Protein AF-N4WAB7-F1 (afdb_monomer_lite)

InterPro domains:
  IPR020258 Uncharacterised protein family YbeF [PF10852] (40-110)

Organism: NCBI:txid1308866

Secondary structure (DSSP, 8-state):
--HHHHHHHHHHHHHHHHHHHHHHHHHHHHHTT--HHHIIIIIHHHHHHHHHHHHHHHH--TTHHHHHHHHHHHHHHHHHS-GGGHHHHHHHHHHHHHHHHHHHHHHHHHHH--

pLDDT: mean 90.43, s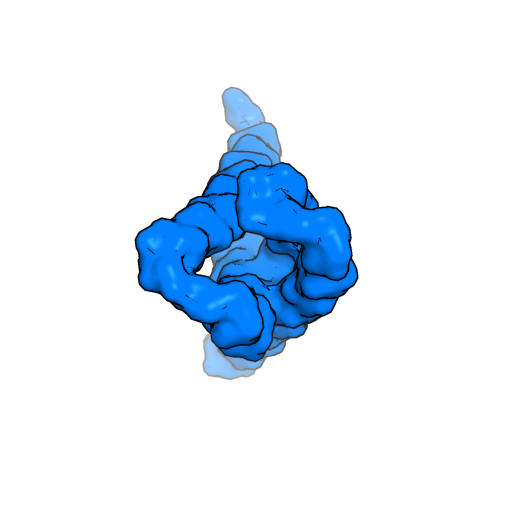td 5.8, range [63.75, 98.31]

Structure (mmCIF, N/CA/C/O backbone):
data_AF-N4WAB7-F1
#
_entry.id   AF-N4WAB7-F1
#
loop_
_atom_site.group_PDB
_atom_site.id
_atom_site.type_symbol
_atom_site.label_atom_id
_atom_site.label_alt_id
_atom_site.label_comp_id
_atom_site.label_asym_id
_atom_site.label_entity_id
_atom_site.label_seq_id
_atom_site.pdbx_PDB_ins_code
_atom_site.Cartn_x
_atom_site.Cartn_y
_atom_site.Cartn_z
_atom_site.occupancy
_atom_site.B_iso_or_equiv
_atom_site.auth_seq_id
_atom_site.auth_comp_id
_atom_site.auth_asym_id
_atom_site.auth_atom_id
_atom_site.pdbx_PDB_model_num
ATOM 1 N N . MET A 1 1 ? -0.066 20.372 22.761 1.00 63.75 1 MET A N 1
ATOM 2 C CA . MET A 1 1 ? -0.607 19.951 21.448 1.00 63.75 1 MET A CA 1
ATOM 3 C C . MET A 1 1 ? -1.919 19.231 21.715 1.00 63.75 1 MET A C 1
ATOM 5 O O . MET A 1 1 ? -1.924 18.377 22.592 1.00 63.75 1 MET A O 1
ATOM 9 N N . SER A 1 2 ? -3.038 19.617 21.093 1.00 84.38 2 SER A N 1
ATOM 10 C CA . SER A 1 2 ? -4.322 18.948 21.358 1.00 84.38 2 SER A CA 1
ATOM 11 C C . SER A 1 2 ? -4.303 17.513 20.820 1.00 84.38 2 SER A C 1
ATOM 13 O O . SER A 1 2 ? -3.652 17.233 19.810 1.00 84.38 2 SER A O 1
ATOM 15 N N . LEU A 1 3 ? -5.048 16.613 21.471 1.00 81.31 3 LEU A N 1
ATOM 16 C CA . LEU A 1 3 ? -5.162 15.194 21.097 1.00 81.31 3 LEU A CA 1
ATOM 17 C C . LEU A 1 3 ? -5.538 15.006 19.608 1.00 81.31 3 LEU A C 1
ATOM 19 O O . LEU A 1 3 ? -5.105 14.058 18.957 1.00 81.31 3 LEU A O 1
ATOM 23 N N . SER A 1 4 ? -6.304 15.948 19.046 1.00 84.94 4 SER A N 1
ATOM 24 C CA . SER A 1 4 ? -6.684 15.982 17.630 1.00 84.94 4 SER A CA 1
ATOM 25 C C . SER A 1 4 ? -5.501 16.191 16.681 1.00 84.94 4 SER A C 1
ATOM 27 O O . SER A 1 4 ? -5.408 15.501 15.667 1.00 84.94 4 SER A O 1
ATOM 29 N N . ILE A 1 5 ? -4.577 17.098 17.010 1.00 89.06 5 ILE A N 1
ATOM 30 C CA . ILE A 1 5 ? -3.424 17.403 16.153 1.00 89.06 5 ILE A CA 1
ATOM 31 C C . ILE A 1 5 ? -2.442 16.228 16.179 1.00 89.06 5 ILE A C 1
ATOM 33 O O . ILE A 1 5 ? -1.918 15.844 15.138 1.00 89.06 5 ILE A O 1
ATOM 37 N N . GLN A 1 6 ? -2.242 15.597 17.338 1.00 90.06 6 GLN A N 1
ATOM 38 C CA . GLN A 1 6 ? -1.355 14.437 17.453 1.00 90.06 6 GLN A CA 1
ATOM 39 C C . GLN A 1 6 ? -1.851 13.241 16.620 1.00 90.06 6 GLN A C 1
ATOM 41 O O . GLN A 1 6 ? -1.066 12.609 15.916 1.00 90.06 6 GLN A O 1
ATOM 46 N N . ASN A 1 7 ? -3.160 12.971 16.624 1.00 86.12 7 ASN A N 1
ATOM 47 C CA . ASN A 1 7 ? -3.746 11.909 15.801 1.00 86.12 7 ASN A CA 1
ATOM 48 C C . ASN A 1 7 ? -3.593 12.176 14.298 1.00 86.12 7 ASN A C 1
ATOM 50 O O . ASN A 1 7 ? -3.290 11.254 13.540 1.00 86.12 7 ASN A O 1
ATOM 54 N N . TRP A 1 8 ? -3.772 13.428 13.871 1.00 86.56 8 TRP A N 1
ATOM 55 C CA . TRP A 1 8 ? -3.582 13.818 12.475 1.00 86.56 8 TRP A CA 1
ATOM 56 C C . TRP A 1 8 ? -2.121 13.661 12.033 1.00 86.56 8 TRP A C 1
ATOM 58 O O . TRP A 1 8 ? -1.851 13.074 10.985 1.00 86.56 8 TRP A O 1
ATOM 68 N N . VAL A 1 9 ? -1.171 14.088 12.873 1.00 89.75 9 VAL A N 1
ATOM 69 C CA . VAL A 1 9 ? 0.267 13.904 12.623 1.00 89.75 9 VAL A CA 1
ATOM 70 C C . VAL A 1 9 ? 0.618 12.422 12.488 1.00 89.75 9 VAL A C 1
ATOM 72 O O . VAL A 1 9 ? 1.298 12.044 11.538 1.00 89.75 9 VAL A O 1
ATOM 75 N N . ASN A 1 10 ? 0.099 11.558 13.364 1.00 88.12 10 ASN A N 1
ATOM 76 C CA . ASN A 1 10 ? 0.358 10.116 13.293 1.00 88.12 10 ASN A CA 1
ATOM 77 C C . ASN A 1 10 ? -0.170 9.484 11.995 1.00 88.12 10 ASN A C 1
ATOM 79 O O . ASN A 1 10 ? 0.494 8.626 11.407 1.00 88.12 10 ASN A O 1
ATOM 83 N N . GLN A 1 11 ? -1.346 9.908 11.525 1.00 84.69 11 GLN A N 1
ATOM 84 C CA . GLN A 1 11 ? -1.897 9.446 10.248 1.00 84.69 11 GLN A CA 1
ATOM 85 C C . GLN A 1 11 ? -1.036 9.893 9.066 1.00 84.69 11 GLN A C 1
ATOM 87 O O . GLN A 1 11 ? -0.794 9.097 8.159 1.00 84.69 11 GLN A O 1
ATOM 92 N N . LEU A 1 12 ? -0.549 11.133 9.094 1.00 89.25 12 LEU A N 1
ATOM 93 C CA . LEU A 1 12 ? 0.294 11.683 8.038 1.00 89.25 12 LEU A CA 1
ATOM 94 C C . LEU A 1 12 ? 1.665 10.998 7.997 1.00 89.25 12 LEU A C 1
ATOM 96 O O . LEU A 1 12 ? 2.109 10.603 6.923 1.00 89.25 12 LEU A O 1
ATOM 100 N N . ILE A 1 13 ? 2.291 10.765 9.155 1.00 90.50 13 ILE A N 1
ATOM 101 C CA . ILE A 1 13 ? 3.538 9.989 9.262 1.00 90.50 13 ILE A CA 1
ATOM 102 C C . ILE A 1 13 ? 3.339 8.584 8.697 1.00 90.50 13 ILE A C 1
ATOM 104 O O . ILE A 1 13 ? 4.149 8.124 7.895 1.00 90.50 13 ILE A O 1
ATOM 108 N N . SER A 1 14 ? 2.245 7.919 9.076 1.00 87.38 14 SER A N 1
ATOM 109 C CA . SER A 1 14 ? 1.949 6.571 8.585 1.00 87.38 14 SER A CA 1
ATOM 110 C C . SER A 1 14 ? 1.769 6.574 7.062 1.00 87.38 14 SER A C 1
ATOM 112 O O . SER A 1 14 ? 2.337 5.733 6.372 1.00 87.38 14 SER A O 1
ATOM 114 N N . PHE A 1 15 ? 1.062 7.568 6.516 1.00 90.00 15 PHE A N 1
ATOM 115 C CA . PHE A 1 15 ? 0.857 7.717 5.076 1.00 90.00 15 PHE A CA 1
ATOM 116 C C . PHE A 1 15 ? 2.162 7.955 4.306 1.00 90.00 15 PHE A C 1
ATOM 118 O O . PHE A 1 15 ? 2.421 7.277 3.312 1.00 90.00 15 PHE A O 1
ATOM 125 N N . VAL A 1 16 ? 3.009 8.871 4.780 1.00 93.25 16 VAL A N 1
ATOM 126 C CA . VAL A 1 16 ? 4.323 9.136 4.172 1.00 93.25 16 VAL A CA 1
ATOM 127 C C . VAL A 1 16 ? 5.213 7.895 4.251 1.00 93.25 16 VAL A C 1
ATOM 129 O O . VAL A 1 16 ? 5.841 7.526 3.259 1.00 93.25 16 VAL A O 1
ATOM 132 N N . GLY A 1 17 ? 5.207 7.197 5.390 1.00 91.44 17 GLY A N 1
ATOM 133 C CA . GLY A 1 17 ? 5.912 5.927 5.557 1.00 91.44 17 GLY A CA 1
ATOM 134 C C . GLY A 1 17 ? 5.499 4.886 4.515 1.00 91.44 17 GLY A C 1
ATOM 135 O O . GLY A 1 17 ? 6.357 4.203 3.963 1.00 91.44 17 GLY A O 1
ATOM 136 N N . MET A 1 18 ? 4.215 4.817 4.159 1.00 89.38 18 MET A N 1
ATOM 137 C CA . MET A 1 18 ? 3.736 3.895 3.124 1.00 89.38 18 MET A CA 1
ATOM 138 C C . MET A 1 18 ? 4.218 4.240 1.726 1.00 89.38 18 MET A C 1
ATOM 140 O O . MET A 1 18 ? 4.549 3.335 0.961 1.00 89.38 18 MET A O 1
ATOM 144 N N . ILE A 1 19 ? 4.275 5.526 1.385 1.00 93.56 19 ILE A N 1
ATOM 145 C CA . ILE A 1 19 ? 4.836 5.961 0.104 1.00 93.56 19 ILE A CA 1
ATOM 146 C C . ILE A 1 19 ? 6.301 5.512 0.024 1.00 93.56 19 ILE A C 1
ATOM 148 O O . ILE A 1 19 ? 6.700 4.899 -0.964 1.00 93.56 19 ILE A O 1
ATOM 152 N N . ILE A 1 20 ? 7.070 5.718 1.098 1.00 94.31 20 ILE A N 1
ATOM 153 C CA . ILE A 1 20 ? 8.473 5.289 1.180 1.00 94.31 20 ILE A CA 1
ATOM 154 C C . ILE A 1 20 ? 8.597 3.766 1.056 1.00 94.31 20 ILE A C 1
ATOM 156 O O . ILE A 1 20 ? 9.422 3.294 0.281 1.00 94.31 20 ILE A O 1
ATOM 160 N N . ILE A 1 21 ? 7.767 2.990 1.762 1.00 92.44 21 ILE A N 1
ATOM 161 C CA . ILE A 1 21 ? 7.764 1.520 1.672 1.00 92.44 21 ILE A CA 1
ATOM 162 C C . ILE A 1 21 ? 7.455 1.064 0.244 1.00 92.44 21 ILE A C 1
ATOM 164 O O . ILE A 1 21 ? 8.132 0.185 -0.281 1.00 92.44 21 ILE A O 1
ATOM 168 N N . THR A 1 22 ? 6.469 1.682 -0.403 1.00 91.75 22 THR A N 1
ATOM 169 C CA . THR A 1 22 ? 6.067 1.364 -1.781 1.00 91.75 22 THR A CA 1
ATOM 170 C C . THR A 1 22 ? 7.224 1.586 -2.756 1.00 91.75 22 THR A C 1
ATOM 172 O O . THR A 1 22 ? 7.527 0.713 -3.572 1.00 91.75 22 THR A O 1
ATOM 175 N N . ILE A 1 23 ? 7.913 2.722 -2.626 1.00 93.06 23 ILE A N 1
ATOM 176 C CA . ILE A 1 23 ? 9.099 3.056 -3.423 1.00 93.06 23 ILE A CA 1
ATOM 177 C C . ILE A 1 23 ? 10.259 2.103 -3.103 1.00 93.06 23 ILE A C 1
ATOM 179 O O . ILE A 1 23 ? 10.947 1.639 -4.011 1.00 93.06 23 ILE A O 1
ATOM 183 N N . GLY A 1 24 ? 10.453 1.773 -1.826 1.00 92.88 24 GLY A N 1
ATOM 184 C CA . GLY A 1 24 ? 11.490 0.860 -1.354 1.00 92.88 24 GLY A CA 1
ATOM 185 C C . GLY A 1 24 ? 11.317 -0.562 -1.883 1.00 92.88 24 GLY A C 1
ATOM 186 O O . GLY A 1 24 ? 12.299 -1.159 -2.312 1.00 92.88 24 GLY A O 1
ATOM 187 N N . ILE A 1 25 ? 10.085 -1.079 -1.930 1.00 90.69 25 ILE A N 1
ATOM 188 C CA . ILE A 1 25 ? 9.777 -2.384 -2.534 1.00 90.69 25 ILE A CA 1
ATOM 189 C C . ILE A 1 25 ? 10.167 -2.385 -4.010 1.00 90.69 25 ILE A C 1
ATOM 191 O O . ILE A 1 25 ? 10.848 -3.307 -4.449 1.00 90.69 25 ILE A O 1
ATOM 195 N N . TYR A 1 26 ? 9.811 -1.335 -4.756 1.00 87.88 26 TYR A N 1
ATOM 196 C CA . TYR A 1 26 ? 10.234 -1.198 -6.151 1.00 87.88 26 TYR A CA 1
ATOM 197 C C . TYR A 1 26 ? 11.756 -1.187 -6.299 1.00 87.88 26 TYR A C 1
ATOM 199 O O . TYR A 1 26 ? 12.298 -1.949 -7.094 1.00 87.88 26 TYR A O 1
ATOM 207 N N . SER A 1 27 ? 12.447 -0.364 -5.510 1.00 90.31 27 SER A N 1
ATOM 208 C CA . SER A 1 27 ? 13.910 -0.268 -5.533 1.00 90.31 27 SER A CA 1
ATOM 209 C C . SER A 1 27 ? 14.573 -1.620 -5.239 1.00 90.31 27 SER A C 1
ATOM 211 O O . SER A 1 27 ? 15.462 -2.069 -5.962 1.00 90.31 27 SER A O 1
ATOM 213 N N . LEU A 1 28 ? 14.077 -2.320 -4.219 1.00 90.31 28 LEU A N 1
ATOM 214 C CA . LEU A 1 28 ? 14.562 -3.632 -3.815 1.00 90.31 28 LEU A CA 1
ATOM 215 C C . LEU A 1 28 ? 14.326 -4.679 -4.911 1.00 90.31 28 LEU A C 1
ATOM 217 O O . LEU A 1 28 ? 15.243 -5.430 -5.234 1.00 90.31 28 LEU A O 1
ATOM 221 N N . MET A 1 29 ? 13.157 -4.684 -5.552 1.00 86.25 29 MET A N 1
ATOM 222 C CA . MET A 1 29 ? 12.871 -5.582 -6.676 1.00 86.25 29 MET A CA 1
ATOM 223 C C . MET A 1 29 ? 13.821 -5.352 -7.856 1.00 86.25 29 MET A C 1
ATOM 225 O O . MET A 1 29 ? 14.325 -6.320 -8.424 1.00 86.25 29 MET A O 1
ATOM 229 N N . MET A 1 30 ? 14.122 -4.091 -8.177 1.00 83.69 30 MET A N 1
ATOM 230 C CA . MET A 1 30 ? 15.099 -3.758 -9.220 1.00 83.69 30 MET A CA 1
ATOM 231 C C . MET A 1 30 ? 16.520 -4.188 -8.834 1.00 83.69 30 MET A C 1
ATOM 233 O O . MET A 1 30 ? 17.261 -4.674 -9.686 1.00 83.69 30 MET A O 1
ATOM 237 N N . SER A 1 31 ? 16.894 -4.086 -7.552 1.00 88.81 31 SER A N 1
ATOM 238 C CA . SER A 1 31 ? 18.222 -4.510 -7.079 1.00 88.81 31 SER A CA 1
ATOM 239 C C . SER A 1 31 ? 18.462 -6.020 -7.173 1.00 88.81 31 SER A C 1
ATOM 241 O O . SER A 1 31 ? 19.600 -6.445 -7.360 1.00 88.81 31 SER A O 1
ATOM 243 N N . PHE A 1 32 ? 17.406 -6.836 -7.093 1.00 86.25 32 PHE A N 1
ATOM 244 C CA . PHE A 1 32 ? 17.512 -8.294 -7.200 1.00 86.25 32 PHE A CA 1
ATOM 245 C C . PHE A 1 32 ? 17.618 -8.800 -8.646 1.00 86.25 32 PHE A C 1
ATOM 247 O O . PHE A 1 32 ? 17.735 -10.008 -8.856 1.00 86.25 32 PHE A O 1
ATOM 254 N N . GLY A 1 33 ? 17.587 -7.906 -9.644 1.00 79.69 33 GLY A N 1
ATOM 255 C CA . GLY A 1 33 ? 17.720 -8.270 -11.058 1.00 79.69 33 GLY A CA 1
ATOM 256 C C . GLY A 1 33 ? 16.594 -9.178 -11.556 1.00 79.69 33 GLY A C 1
ATOM 257 O O . GLY A 1 33 ? 16.787 -9.961 -12.483 1.00 79.69 33 GLY A O 1
ATOM 258 N N . TRP A 1 34 ? 15.428 -9.126 -10.909 1.00 78.88 34 TRP A N 1
ATOM 259 C CA . TRP A 1 34 ? 14.275 -9.916 -11.315 1.00 78.88 34 TRP A CA 1
ATOM 260 C C . TRP A 1 34 ? 13.748 -9.433 -12.659 1.00 78.88 34 TRP A C 1
ATOM 262 O O . TRP A 1 34 ? 13.689 -8.231 -12.916 1.00 78.88 34 TRP A O 1
ATOM 272 N N . ASN A 1 35 ? 13.318 -10.375 -13.500 1.00 81.56 35 ASN A N 1
ATOM 273 C CA . ASN A 1 35 ? 12.711 -10.037 -14.780 1.00 81.56 35 ASN A CA 1
ATOM 274 C C . ASN A 1 35 ? 11.520 -9.100 -14.549 1.00 81.56 35 ASN A C 1
ATOM 276 O O . ASN A 1 35 ? 10.619 -9.424 -13.768 1.00 81.56 35 ASN A O 1
ATOM 280 N N . GLU A 1 36 ? 11.492 -7.972 -15.263 1.00 76.00 36 GLU A N 1
ATOM 281 C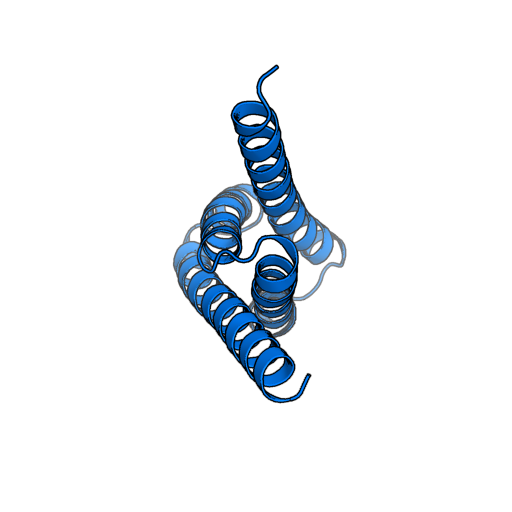 CA . GLU A 1 36 ? 10.456 -6.935 -15.139 1.00 76.00 36 GLU A CA 1
ATOM 282 C C . GLU A 1 36 ? 9.046 -7.538 -15.178 1.00 76.00 36 GLU A C 1
ATOM 284 O O . GLU A 1 36 ? 8.185 -7.215 -14.363 1.00 76.00 36 GLU A O 1
ATOM 289 N N . PHE A 1 37 ? 8.841 -8.511 -16.064 1.00 81.81 37 PHE A N 1
ATOM 290 C CA . PHE A 1 37 ? 7.573 -9.211 -16.227 1.00 81.81 37 PHE A CA 1
ATOM 291 C C . PHE A 1 37 ? 7.131 -9.993 -14.976 1.00 81.81 37 PHE A C 1
ATOM 293 O O . PHE A 1 37 ? 5.971 -9.915 -14.575 1.00 81.81 37 PHE A O 1
ATOM 300 N N . GLN A 1 38 ? 8.044 -10.723 -14.324 1.00 82.88 38 GLN A N 1
ATOM 301 C CA . GLN A 1 38 ? 7.736 -11.486 -13.104 1.00 82.88 38 GLN A CA 1
ATOM 302 C C . GLN A 1 38 ? 7.423 -10.547 -11.938 1.00 82.88 38 GLN A C 1
ATOM 304 O O . GLN A 1 38 ? 6.462 -10.757 -11.191 1.00 82.88 38 GLN A O 1
ATOM 309 N N . SER A 1 39 ? 8.214 -9.483 -11.826 1.00 83.31 39 SER A N 1
ATOM 310 C CA . SER A 1 39 ? 8.037 -8.417 -10.848 1.00 83.31 39 SER A CA 1
ATOM 311 C C . SER A 1 39 ? 6.643 -7.791 -10.934 1.00 83.31 39 SER A C 1
ATOM 313 O O . SER A 1 39 ? 5.949 -7.686 -9.923 1.00 83.31 39 SER A O 1
ATOM 315 N N . ILE A 1 40 ? 6.208 -7.449 -12.143 1.00 85.19 40 ILE A N 1
ATOM 316 C CA . ILE A 1 40 ? 4.945 -6.750 -12.419 1.00 85.19 40 ILE A CA 1
ATOM 317 C C . ILE A 1 40 ? 3.723 -7.648 -12.242 1.00 85.19 40 ILE A C 1
ATOM 319 O O . ILE A 1 40 ? 2.697 -7.204 -11.735 1.00 85.19 40 ILE A O 1
ATOM 323 N N . LEU A 1 41 ? 3.805 -8.916 -12.639 1.00 88.81 41 LEU A N 1
ATOM 324 C CA . LEU A 1 41 ? 2.623 -9.782 -12.656 1.00 88.81 41 LEU A CA 1
ATOM 325 C C . LEU A 1 41 ? 2.410 -10.593 -11.384 1.00 88.81 41 LEU A C 1
ATOM 327 O O . LEU A 1 41 ? 1.295 -11.054 -11.149 1.00 88.81 41 LEU A O 1
ATOM 331 N N . ILE A 1 42 ? 3.452 -10.796 -10.579 1.00 88.31 42 ILE A N 1
ATOM 332 C CA . ILE A 1 42 ? 3.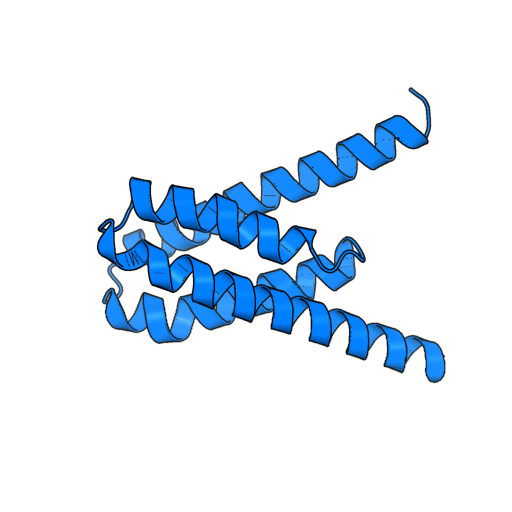381 -11.705 -9.431 1.00 88.31 42 ILE A CA 1
ATOM 333 C C . ILE A 1 42 ? 3.704 -10.955 -8.148 1.00 88.31 42 ILE A C 1
ATOM 335 O O . ILE A 1 42 ? 2.843 -10.789 -7.286 1.00 88.31 42 ILE A O 1
ATOM 339 N N . ILE A 1 43 ? 4.939 -10.474 -8.022 1.00 89.62 43 ILE A N 1
ATOM 340 C CA . ILE A 1 43 ? 5.428 -9.943 -6.748 1.00 89.62 43 ILE A CA 1
ATOM 341 C C . ILE A 1 43 ? 4.709 -8.654 -6.383 1.00 89.62 43 ILE A C 1
ATOM 343 O O . ILE A 1 43 ? 4.210 -8.526 -5.264 1.00 89.62 43 ILE A O 1
ATOM 347 N N . TYR A 1 44 ? 4.639 -7.710 -7.318 1.00 89.62 44 TYR A N 1
ATOM 348 C CA . TYR A 1 44 ? 4.083 -6.400 -7.029 1.00 89.62 44 TYR A CA 1
ATOM 349 C C . TYR A 1 44 ? 2.581 -6.456 -6.690 1.00 89.62 44 TYR A C 1
ATOM 351 O O . TYR A 1 44 ? 2.207 -5.910 -5.652 1.00 89.62 44 TYR A O 1
ATOM 359 N N . PRO A 1 45 ? 1.726 -7.190 -7.435 1.00 93.75 45 PRO A N 1
ATOM 360 C CA . PRO A 1 45 ? 0.327 -7.427 -7.074 1.00 93.75 45 PRO A CA 1
ATOM 361 C C . PRO A 1 45 ? 0.136 -7.978 -5.661 1.00 93.75 45 PRO A C 1
ATOM 363 O O . PRO A 1 45 ? -0.702 -7.480 -4.907 1.00 93.75 45 PRO A O 1
ATOM 366 N N . ILE A 1 46 ? 0.932 -8.979 -5.277 1.00 94.81 46 ILE A N 1
ATOM 367 C CA . ILE A 1 46 ? 0.855 -9.575 -3.940 1.00 94.81 46 ILE A CA 1
ATOM 368 C C . ILE A 1 46 ? 1.279 -8.546 -2.888 1.00 94.81 46 ILE A C 1
ATOM 370 O O . ILE A 1 46 ? 0.573 -8.354 -1.897 1.00 94.81 46 ILE A O 1
ATOM 374 N N . ALA A 1 47 ? 2.388 -7.839 -3.115 1.00 93.88 47 ALA A N 1
ATOM 375 C CA . ALA A 1 47 ? 2.893 -6.833 -2.189 1.00 93.88 47 ALA A CA 1
ATOM 376 C C . ALA A 1 47 ? 1.879 -5.701 -1.958 1.00 93.88 47 ALA A C 1
ATOM 378 O O . ALA A 1 47 ? 1.581 -5.372 -0.809 1.00 93.88 47 ALA A O 1
ATOM 379 N N . VAL A 1 48 ? 1.291 -5.137 -3.020 1.00 96.00 48 VAL A N 1
ATOM 380 C CA . VAL A 1 48 ? 0.316 -4.039 -2.889 1.00 96.00 48 VAL A CA 1
ATOM 381 C C . VAL A 1 48 ? -1.011 -4.488 -2.283 1.00 96.00 48 VAL A C 1
ATOM 383 O O . VAL A 1 48 ? -1.637 -3.711 -1.555 1.00 96.00 48 VAL A O 1
ATOM 386 N N . PHE A 1 49 ? -1.422 -5.740 -2.518 1.00 97.50 49 PHE A N 1
ATOM 387 C CA . PHE A 1 49 ? -2.571 -6.340 -1.841 1.00 97.50 49 PHE A CA 1
ATOM 388 C C . PHE A 1 49 ? -2.321 -6.451 -0.334 1.00 97.50 49 PHE A C 1
ATOM 390 O O . PHE A 1 49 ? -3.135 -5.985 0.467 1.00 97.50 49 PHE A O 1
ATOM 397 N N . VAL A 1 50 ? -1.176 -7.023 0.057 1.00 95.69 50 VAL A N 1
ATOM 398 C CA . VAL A 1 50 ? -0.780 -7.173 1.466 1.00 95.69 50 VAL A CA 1
ATOM 399 C C . VAL A 1 50 ? -0.672 -5.807 2.138 1.00 95.69 50 VAL A C 1
ATOM 401 O O . VAL A 1 50 ? -1.195 -5.631 3.235 1.00 95.69 50 VAL A O 1
ATOM 404 N N . ILE A 1 51 ? -0.083 -4.819 1.462 1.00 94.00 51 ILE A N 1
ATOM 405 C CA . ILE A 1 51 ? -0.047 -3.429 1.925 1.00 94.00 51 ILE A CA 1
ATOM 406 C C . ILE A 1 51 ? -1.461 -2.906 2.187 1.00 94.00 51 ILE A C 1
ATOM 408 O O . ILE A 1 51 ? -1.732 -2.410 3.280 1.00 94.00 51 ILE A O 1
ATOM 412 N N . GLY A 1 52 ? -2.371 -3.036 1.220 1.00 95.94 52 GLY A N 1
ATOM 413 C CA . GLY A 1 52 ? -3.750 -2.573 1.369 1.00 95.94 52 GLY A CA 1
ATOM 414 C C . GLY A 1 52 ? -4.461 -3.227 2.555 1.00 95.94 52 GLY A C 1
ATOM 415 O O . GLY A 1 52 ? -5.141 -2.546 3.331 1.00 95.94 52 GLY A O 1
ATOM 416 N N . LEU A 1 53 ? -4.263 -4.534 2.734 1.00 96.38 53 LEU A N 1
ATOM 417 C CA . LEU A 1 53 ? -4.829 -5.311 3.835 1.00 96.38 53 LEU A CA 1
ATOM 418 C C . LEU A 1 53 ? -4.274 -4.868 5.189 1.00 96.38 53 LEU A C 1
ATOM 420 O O . LEU A 1 53 ? -5.042 -4.470 6.069 1.00 96.38 53 LEU A O 1
ATOM 424 N N . VAL A 1 54 ? -2.951 -4.912 5.358 1.00 92.50 54 VAL A N 1
ATOM 425 C CA . VAL A 1 54 ? -2.271 -4.574 6.618 1.00 92.50 54 VAL A CA 1
ATOM 426 C C . VAL A 1 54 ? -2.607 -3.146 7.024 1.00 92.50 54 VAL A C 1
ATOM 428 O O . VAL A 1 54 ? -2.923 -2.874 8.183 1.00 92.50 54 VAL A O 1
ATOM 431 N N . TYR A 1 55 ? -2.621 -2.229 6.064 1.00 90.25 55 TYR A N 1
ATOM 432 C CA . TYR A 1 55 ? -2.858 -0.831 6.368 1.00 90.25 55 TYR A CA 1
ATOM 433 C C . TYR A 1 55 ? -4.298 -0.545 6.788 1.00 90.25 55 TYR A C 1
ATOM 435 O O . TYR A 1 55 ? -4.534 0.269 7.686 1.00 90.25 55 TYR A O 1
ATOM 443 N N . TYR A 1 56 ? -5.276 -1.247 6.209 1.00 94.56 56 TYR A N 1
ATOM 444 C CA . TYR A 1 56 ? -6.638 -1.170 6.721 1.00 94.56 56 TYR A CA 1
ATOM 445 C C . TYR A 1 56 ? -6.707 -1.653 8.176 1.00 94.56 56 TYR A C 1
ATOM 447 O O . TYR A 1 56 ? -7.361 -1.016 9.004 1.00 94.56 56 TYR A O 1
ATOM 455 N N . VAL A 1 57 ? -6.022 -2.750 8.511 1.00 90.56 57 VAL A N 1
ATOM 456 C CA . VAL A 1 57 ? -6.011 -3.290 9.879 1.00 90.56 57 VAL A CA 1
ATOM 457 C C . VAL A 1 57 ? -5.433 -2.274 10.873 1.00 90.56 57 VAL A C 1
ATOM 459 O O . VAL A 1 57 ? -6.012 -2.076 11.944 1.00 90.56 57 VAL A O 1
ATOM 462 N N . LEU A 1 58 ? -4.356 -1.576 10.500 1.00 88.31 58 LEU A N 1
ATOM 463 C CA . LEU A 1 58 ? -3.682 -0.592 11.355 1.00 88.31 58 LEU A CA 1
ATOM 464 C C . LEU A 1 58 ? -4.441 0.741 11.447 1.00 88.31 58 LEU A C 1
ATOM 466 O O . LEU A 1 58 ? -4.756 1.215 12.541 1.00 88.31 58 LEU A O 1
ATOM 470 N N . CYS A 1 59 ? -4.767 1.347 10.306 1.00 88.12 59 CYS A N 1
ATOM 471 C CA . CYS A 1 59 ? -5.297 2.712 10.244 1.00 88.12 59 CYS A CA 1
ATOM 472 C C . CYS A 1 59 ? -6.821 2.784 10.130 1.00 88.12 59 CYS A C 1
ATOM 474 O O . CYS A 1 59 ? -7.388 3.871 10.242 1.00 88.12 59 CYS A O 1
ATOM 476 N N . LYS A 1 60 ? -7.502 1.650 9.916 1.00 90.38 60 LYS A N 1
ATOM 477 C CA . LYS A 1 60 ? -8.971 1.540 9.812 1.00 90.38 60 LYS A CA 1
ATOM 478 C C . LYS A 1 60 ? -9.577 2.417 8.711 1.00 90.38 60 LYS A C 1
ATOM 480 O O . LYS A 1 60 ? -10.770 2.714 8.745 1.00 90.38 60 LYS A O 1
ATOM 485 N N . SER A 1 61 ? -8.769 2.808 7.728 1.00 90.56 61 SER A N 1
ATOM 486 C CA . SER A 1 61 ? -9.182 3.607 6.580 1.00 90.56 61 SER A CA 1
ATOM 487 C C . SER A 1 61 ? -9.004 2.804 5.303 1.00 90.56 61 SER A C 1
ATOM 489 O O . SER A 1 61 ? -7.941 2.235 5.068 1.00 90.56 61 SER A O 1
ATOM 491 N N . LEU A 1 62 ? -10.050 2.774 4.477 1.00 94.44 62 LEU A N 1
ATOM 492 C CA . LEU A 1 62 ? -10.045 2.074 3.190 1.00 94.44 62 LEU A CA 1
ATOM 493 C C . LEU A 1 62 ? -9.173 2.764 2.138 1.00 94.44 62 LEU A C 1
ATOM 495 O O . LEU A 1 62 ? -8.779 2.121 1.176 1.00 94.44 62 LEU A O 1
ATOM 499 N N . TRP A 1 63 ? -8.896 4.059 2.302 1.00 93.62 63 TR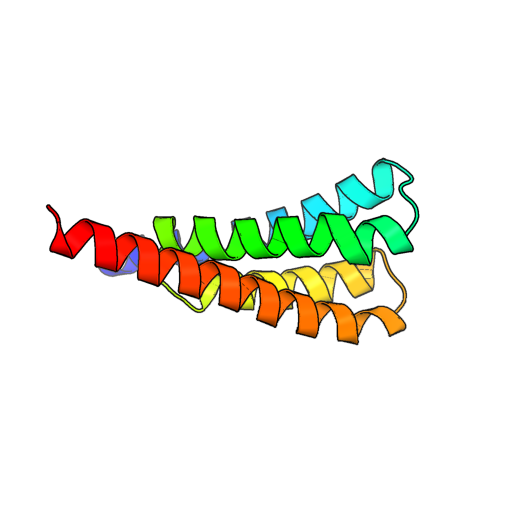P A N 1
ATOM 500 C CA . TRP A 1 63 ? -8.310 4.880 1.241 1.00 93.62 63 TRP A CA 1
ATOM 501 C C . TRP A 1 63 ? -6.817 5.126 1.403 1.00 93.62 63 TRP A C 1
ATOM 503 O O . TRP A 1 63 ? -6.131 5.324 0.409 1.00 93.62 63 TRP A O 1
ATOM 513 N N . ILE A 1 64 ? -6.291 5.098 2.630 1.00 91.06 64 ILE A N 1
ATOM 514 C CA . ILE A 1 64 ? -4.900 5.506 2.859 1.00 91.06 64 ILE A CA 1
ATOM 515 C C . ILE A 1 64 ? -3.919 4.550 2.161 1.00 91.06 64 ILE A C 1
ATOM 517 O O . ILE A 1 64 ? -2.989 5.021 1.516 1.00 91.06 64 ILE A O 1
ATOM 521 N N . GLY A 1 65 ? -4.157 3.233 2.225 1.00 93.50 65 GLY A N 1
ATOM 522 C CA . GLY A 1 65 ? -3.348 2.239 1.508 1.00 93.50 65 GLY A CA 1
ATOM 523 C C . GLY A 1 65 ? -3.370 2.455 -0.013 1.00 93.50 65 GLY A C 1
ATOM 524 O O . GLY A 1 65 ? -2.317 2.721 -0.590 1.00 93.50 65 GLY A O 1
ATOM 525 N N . PRO A 1 66 ? -4.549 2.443 -0.661 1.00 96.56 66 PRO A N 1
ATOM 526 C CA . PRO A 1 66 ? -4.663 2.658 -2.104 1.00 96.56 66 PRO A CA 1
ATOM 527 C C . PRO A 1 66 ? -4.077 3.984 -2.593 1.00 96.56 66 PRO A C 1
ATOM 529 O O . PRO A 1 66 ? -3.393 4.009 -3.614 1.00 96.56 66 PRO A O 1
ATOM 532 N N . VAL A 1 67 ? -4.295 5.083 -1.862 1.00 95.94 67 VAL A N 1
ATOM 533 C CA . VAL A 1 67 ? -3.734 6.394 -2.223 1.00 95.94 67 VAL A CA 1
ATOM 534 C C . VAL A 1 67 ? -2.212 6.393 -2.077 1.00 95.94 67 VAL A C 1
ATOM 536 O O . VAL A 1 67 ? -1.524 6.933 -2.940 1.00 95.94 67 VAL A O 1
ATOM 539 N N . ALA A 1 68 ? -1.664 5.756 -1.038 1.00 94.31 68 ALA A N 1
ATOM 540 C CA . ALA A 1 68 ? -0.217 5.631 -0.886 1.00 94.31 68 ALA A CA 1
ATOM 541 C C . ALA A 1 68 ? 0.403 4.788 -2.011 1.00 94.31 68 ALA A C 1
ATOM 543 O O . ALA A 1 68 ? 1.446 5.171 -2.535 1.00 94.31 68 ALA A O 1
ATOM 544 N N . ILE A 1 69 ? -0.259 3.700 -2.429 1.00 96.31 69 ILE A N 1
ATOM 545 C CA . ILE A 1 69 ? 0.155 2.896 -3.590 1.00 96.31 69 ILE A CA 1
ATOM 546 C C . ILE A 1 69 ? 0.088 3.710 -4.880 1.00 96.31 69 ILE A C 1
ATOM 548 O O . ILE A 1 69 ? 1.008 3.633 -5.685 1.00 96.31 69 ILE A O 1
ATOM 552 N N . LEU A 1 70 ? -0.961 4.512 -5.080 1.00 96.12 70 LEU A N 1
ATOM 553 C CA . LEU A 1 70 ? -1.079 5.358 -6.266 1.00 96.12 70 LEU A CA 1
ATOM 554 C C . LEU A 1 70 ? 0.066 6.374 -6.331 1.00 96.12 70 LEU A C 1
ATOM 556 O O . LEU A 1 70 ? 0.769 6.451 -7.334 1.00 96.12 70 LEU A O 1
ATOM 560 N N . ILE A 1 71 ? 0.284 7.129 -5.251 1.00 95.75 71 ILE A N 1
ATOM 561 C CA . ILE A 1 71 ? 1.323 8.164 -5.207 1.00 95.75 71 ILE A CA 1
ATOM 562 C C . ILE A 1 71 ? 2.714 7.530 -5.280 1.00 95.75 71 ILE A C 1
ATOM 564 O O . ILE A 1 71 ? 3.511 7.899 -6.140 1.00 95.75 71 ILE A O 1
ATOM 568 N N . GLY A 1 72 ? 2.998 6.554 -4.416 1.00 94.25 72 GLY A N 1
ATOM 569 C CA . GLY A 1 72 ? 4.278 5.850 -4.395 1.00 94.25 72 GLY A CA 1
ATOM 570 C C . GLY A 1 72 ? 4.565 5.142 -5.714 1.00 94.25 72 GLY A C 1
ATOM 571 O O . GLY A 1 72 ? 5.671 5.250 -6.226 1.00 94.25 72 GLY A O 1
ATOM 572 N N . GLY A 1 73 ? 3.560 4.508 -6.314 1.00 93.12 73 GLY A N 1
ATOM 573 C CA . GLY A 1 73 ? 3.676 3.855 -7.612 1.00 93.12 73 GLY A CA 1
ATOM 574 C C . GLY A 1 73 ? 3.924 4.834 -8.759 1.00 93.12 73 GLY A C 1
ATOM 575 O O . GLY A 1 73 ? 4.735 4.535 -9.628 1.00 93.12 73 GLY A O 1
ATOM 576 N N . ILE A 1 74 ? 3.310 6.024 -8.755 1.00 93.88 74 ILE A N 1
ATOM 577 C CA . ILE A 1 74 ? 3.631 7.079 -9.732 1.00 93.88 74 ILE A CA 1
ATOM 578 C C . ILE A 1 74 ? 5.105 7.483 -9.603 1.00 93.88 74 ILE A C 1
ATOM 580 O O . ILE A 1 74 ? 5.822 7.493 -10.604 1.00 93.88 74 ILE A O 1
ATOM 584 N N . PHE A 1 75 ? 5.583 7.757 -8.383 1.00 93.88 75 PHE A N 1
ATOM 585 C CA . PHE A 1 75 ? 6.996 8.079 -8.153 1.00 93.88 75 PHE A CA 1
ATOM 586 C C . PHE A 1 75 ? 7.919 6.946 -8.599 1.00 93.88 75 PHE A C 1
ATOM 588 O O . PHE A 1 75 ? 8.908 7.193 -9.283 1.00 93.88 75 PHE A O 1
ATOM 595 N N . SER A 1 76 ? 7.586 5.701 -8.272 1.00 90.94 76 SER A N 1
ATOM 596 C CA . SER A 1 76 ? 8.367 4.542 -8.690 1.00 90.94 76 SER A CA 1
ATOM 597 C C . SER A 1 76 ? 8.410 4.363 -10.201 1.00 90.94 76 SER A C 1
ATOM 599 O O . SER A 1 76 ? 9.468 4.022 -10.725 1.00 90.94 76 SER A O 1
ATOM 601 N N . VAL A 1 77 ? 7.307 4.630 -10.910 1.00 90.25 77 VAL A N 1
ATOM 602 C CA . VAL A 1 77 ? 7.298 4.589 -12.376 1.00 90.25 77 VAL A CA 1
ATOM 603 C C . VAL A 1 77 ? 8.267 5.620 -12.944 1.00 90.25 77 VAL A C 1
ATOM 605 O O . VAL A 1 77 ? 9.058 5.272 -13.809 1.00 90.25 77 VAL A O 1
ATOM 608 N N . PHE A 1 78 ? 8.272 6.850 -12.425 1.00 89.94 78 PHE A N 1
ATOM 609 C CA . PHE A 1 78 ? 9.198 7.889 -12.889 1.00 89.94 78 PHE A CA 1
ATOM 610 C C . PHE A 1 78 ? 10.666 7.629 -12.527 1.00 89.94 78 PHE A C 1
ATOM 612 O O . PHE A 1 78 ? 11.550 8.061 -13.263 1.00 89.94 78 PHE A O 1
ATOM 619 N N . LEU A 1 79 ? 10.936 6.965 -11.400 1.00 89.56 79 LEU A N 1
ATOM 620 C CA . LEU A 1 79 ? 12.298 6.729 -10.913 1.00 89.56 79 LEU A CA 1
ATOM 621 C C . LEU A 1 79 ? 12.950 5.472 -11.498 1.00 89.56 79 LEU A C 1
ATOM 623 O O . LEU A 1 79 ? 14.159 5.468 -11.712 1.00 89.56 79 LEU A O 1
ATOM 627 N N . PHE A 1 80 ? 12.177 4.405 -11.711 1.00 86.19 80 PHE A N 1
ATOM 628 C CA . PHE A 1 80 ? 12.731 3.073 -11.977 1.00 86.19 80 PHE A CA 1
ATOM 629 C C . PHE A 1 80 ? 12.237 2.428 -13.271 1.00 86.19 80 PHE A C 1
ATOM 631 O O . PHE A 1 80 ? 12.832 1.448 -13.708 1.00 86.19 80 PHE A O 1
ATOM 638 N N . MET A 1 81 ? 11.144 2.914 -13.862 1.00 80.38 81 MET A N 1
ATOM 639 C CA . MET A 1 81 ? 10.467 2.237 -14.972 1.00 80.38 81 MET A CA 1
ATOM 640 C C . MET A 1 81 ? 10.276 3.174 -16.169 1.00 80.38 81 MET A C 1
ATOM 642 O O . MET A 1 81 ? 10.522 4.376 -16.121 1.00 80.38 81 MET A O 1
ATOM 646 N N . ASN A 1 82 ? 9.809 2.610 -17.280 1.00 82.50 82 ASN A N 1
ATOM 647 C CA . ASN A 1 82 ? 9.343 3.394 -18.417 1.00 82.50 82 ASN A CA 1
ATOM 648 C C . ASN A 1 82 ? 7.956 4.001 -18.125 1.00 82.50 82 ASN A C 1
ATOM 650 O O . ASN A 1 82 ? 7.123 3.380 -17.460 1.00 82.50 82 ASN A O 1
ATOM 654 N N . THR A 1 83 ? 7.659 5.171 -18.694 1.00 80.19 83 THR A N 1
ATOM 655 C CA . THR A 1 83 ? 6.344 5.825 -18.585 1.00 80.19 83 THR A CA 1
ATOM 656 C C . THR A 1 83 ? 5.189 4.927 -19.018 1.00 80.19 83 THR A C 1
ATOM 658 O O . THR A 1 83 ? 4.102 5.054 -18.469 1.00 80.19 83 THR A O 1
ATOM 661 N N . SER A 1 84 ? 5.418 3.961 -19.910 1.00 83.44 84 SER A N 1
ATOM 662 C CA . SER A 1 84 ? 4.436 2.952 -20.340 1.00 83.44 84 SER A CA 1
ATOM 663 C C . SER A 1 84 ? 3.860 2.111 -19.188 1.00 83.44 84 SER A C 1
ATOM 665 O O . SER A 1 84 ? 2.769 1.556 -19.320 1.00 83.44 84 SER A O 1
ATOM 667 N N . PHE A 1 85 ? 4.540 2.044 -18.038 1.00 83.75 85 PHE A N 1
ATOM 668 C CA . PHE A 1 85 ? 4.088 1.284 -16.870 1.00 83.75 85 PHE A CA 1
ATOM 669 C C . PHE A 1 85 ? 3.077 2.020 -15.980 1.00 83.75 85 PHE A C 1
ATOM 671 O O . PHE A 1 85 ? 2.570 1.432 -15.027 1.00 83.75 85 PHE A O 1
ATOM 678 N N . TRP A 1 86 ? 2.711 3.266 -16.299 1.00 87.62 86 TRP A N 1
ATOM 679 C CA . TRP A 1 86 ? 1.753 4.047 -15.505 1.00 87.62 86 TRP A CA 1
ATOM 680 C C . TRP A 1 86 ? 0.384 3.360 -15.344 1.00 87.62 86 TRP A C 1
ATOM 682 O O . TRP A 1 86 ? -0.248 3.468 -14.293 1.00 87.62 86 TRP A O 1
ATOM 692 N N . ILE A 1 87 ? -0.063 2.614 -16.363 1.00 90.56 87 ILE A N 1
ATOM 693 C CA . ILE A 1 87 ? -1.338 1.885 -16.326 1.00 90.56 87 ILE A CA 1
ATOM 694 C C . ILE A 1 87 ? -1.329 0.782 -15.261 1.00 90.56 87 ILE A C 1
ATOM 696 O O . ILE A 1 87 ? -2.342 0.537 -14.606 1.00 90.56 87 ILE A O 1
ATOM 700 N N . TRP A 1 88 ? -0.169 0.163 -15.028 1.00 91.62 88 TRP A N 1
ATOM 701 C CA . TRP A 1 88 ? -0.012 -0.858 -14.001 1.00 91.62 88 TRP A CA 1
ATOM 702 C C . TRP A 1 88 ? -0.171 -0.268 -12.606 1.00 91.62 88 TRP A C 1
ATOM 704 O O . TRP A 1 88 ? -0.807 -0.896 -11.767 1.00 91.62 88 TRP A O 1
ATOM 714 N N . THR A 1 89 ? 0.272 0.971 -12.378 1.00 92.56 89 THR A N 1
ATOM 715 C CA . THR A 1 89 ? 0.024 1.677 -11.114 1.00 92.56 89 THR A CA 1
ATOM 716 C C . THR A 1 89 ? -1.466 1.773 -10.795 1.00 92.56 89 THR A C 1
ATOM 718 O O . THR A 1 89 ? -1.859 1.513 -9.660 1.00 92.56 89 THR A O 1
ATOM 721 N N . MET A 1 90 ? -2.316 2.050 -11.789 1.00 95.38 90 MET A N 1
ATOM 722 C CA . MET A 1 90 ? -3.771 2.072 -11.587 1.00 95.38 90 MET A CA 1
ATOM 723 C C . MET A 1 90 ? -4.317 0.694 -11.200 1.00 95.38 90 MET A C 1
ATOM 725 O O . MET A 1 90 ? -5.124 0.581 -10.275 1.00 95.38 90 MET A O 1
ATOM 729 N N . ILE A 1 91 ? -3.844 -0.366 -11.863 1.00 96.06 91 ILE A N 1
ATOM 730 C CA . ILE A 1 91 ? -4.207 -1.751 -11.532 1.00 96.06 91 ILE A CA 1
ATOM 731 C C . ILE A 1 91 ? -3.788 -2.074 -10.090 1.00 96.06 91 ILE A C 1
ATOM 733 O O . ILE A 1 91 ? -4.585 -2.597 -9.310 1.00 96.06 91 ILE A O 1
ATOM 737 N N . TYR A 1 92 ? -2.574 -1.703 -9.692 1.00 95.62 92 TYR A N 1
ATOM 738 C CA . TYR A 1 92 ? -2.057 -1.923 -8.343 1.00 95.62 92 TYR A CA 1
ATOM 739 C C . TYR A 1 92 ? -2.828 -1.151 -7.273 1.00 95.62 92 TYR A C 1
ATOM 741 O O . TYR A 1 92 ? -3.058 -1.682 -6.185 1.00 95.62 92 TYR A O 1
ATOM 749 N N . THR A 1 93 ? -3.299 0.059 -7.575 1.00 97.06 93 THR A N 1
ATOM 750 C CA . THR A 1 93 ? -4.198 0.809 -6.688 1.00 97.06 93 THR A CA 1
ATOM 751 C C . THR A 1 93 ? -5.512 0.063 -6.463 1.00 97.06 93 THR A C 1
ATOM 753 O O . THR A 1 93 ? -5.965 -0.039 -5.320 1.00 97.06 93 THR A O 1
ATOM 756 N N . VAL A 1 94 ? -6.104 -0.514 -7.514 1.00 97.94 94 VAL A N 1
ATOM 757 C CA . VAL A 1 94 ? -7.320 -1.336 -7.389 1.00 97.94 94 VAL A CA 1
ATOM 758 C C . VAL A 1 94 ? -7.047 -2.592 -6.560 1.00 97.94 94 VAL A C 1
ATOM 760 O O . VAL A 1 94 ? -7.824 -2.915 -5.663 1.00 97.94 94 VAL A O 1
ATOM 763 N N . ILE A 1 95 ? -5.923 -3.272 -6.789 1.00 98.00 95 ILE A N 1
ATOM 764 C CA . ILE A 1 95 ? -5.531 -4.458 -6.011 1.00 98.00 95 ILE A CA 1
ATOM 765 C C . ILE A 1 95 ? -5.321 -4.104 -4.532 1.00 98.00 95 ILE A C 1
ATOM 767 O O . ILE A 1 95 ? -5.780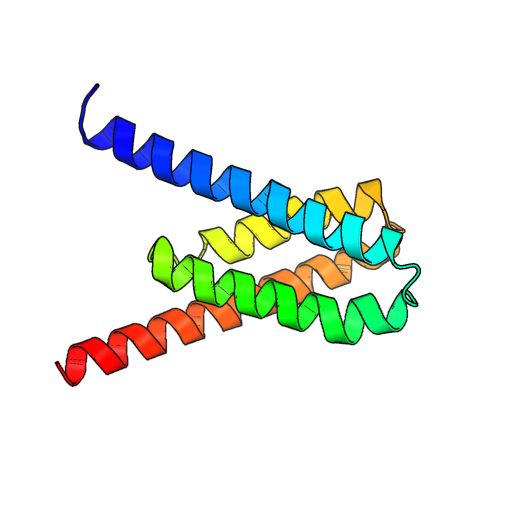 -4.826 -3.646 1.00 98.00 95 ILE A O 1
ATOM 771 N N . SER A 1 96 ? -4.691 -2.965 -4.248 1.00 98.00 96 SER A N 1
ATOM 772 C CA . SER A 1 96 ? -4.546 -2.462 -2.881 1.00 98.00 96 SER A CA 1
ATOM 773 C C . SER A 1 96 ? -5.903 -2.183 -2.231 1.00 98.00 96 SER A C 1
ATOM 775 O O . SER A 1 96 ? -6.131 -2.559 -1.079 1.00 98.00 96 SER A O 1
ATOM 777 N N . LEU A 1 97 ? -6.846 -1.601 -2.981 1.00 98.19 97 LEU A N 1
ATOM 778 C CA . LEU A 1 97 ? -8.206 -1.366 -2.498 1.00 98.19 97 LEU A CA 1
ATOM 779 C C . LEU A 1 97 ? -8.916 -2.682 -2.164 1.00 98.19 97 LEU A C 1
ATOM 781 O O . LEU A 1 97 ? -9.561 -2.770 -1.118 1.00 98.19 97 LEU A O 1
ATOM 785 N N . LEU A 1 98 ? -8.755 -3.718 -2.993 1.00 98.31 98 LEU A N 1
ATOM 786 C CA . LEU A 1 98 ? -9.265 -5.059 -2.694 1.00 98.31 98 LEU A CA 1
ATOM 787 C C . LEU A 1 98 ? -8.665 -5.606 -1.392 1.00 98.31 98 LEU A C 1
ATOM 789 O O . LEU A 1 98 ? -9.409 -6.095 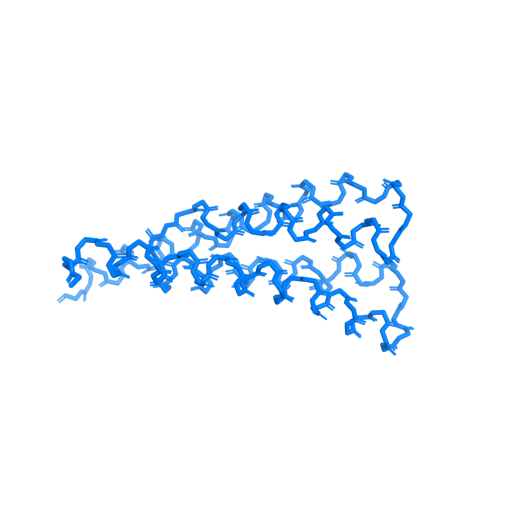-0.543 1.00 98.31 98 LEU A O 1
ATOM 793 N N . GLY A 1 99 ? -7.355 -5.448 -1.184 1.00 97.94 99 GLY A N 1
ATOM 794 C CA . GLY A 1 99 ? -6.697 -5.801 0.078 1.00 97.94 99 GLY A CA 1
ATOM 795 C C . GLY A 1 99 ? -7.323 -5.093 1.282 1.00 97.94 99 GLY A C 1
ATOM 796 O O . GLY A 1 99 ? -7.677 -5.733 2.277 1.00 97.94 99 GLY A O 1
ATOM 797 N N . SER A 1 100 ? -7.552 -3.781 1.181 1.00 97.94 100 SER A N 1
ATOM 798 C CA . SER A 1 100 ? -8.209 -3.002 2.239 1.00 97.94 100 SER A CA 1
ATOM 799 C C . SER A 1 100 ? -9.658 -3.435 2.496 1.00 97.94 100 SER A C 1
ATOM 801 O O . SER A 1 100 ? -10.091 -3.483 3.652 1.00 97.94 100 SER A O 1
ATOM 803 N N . LEU A 1 101 ? -10.414 -3.782 1.451 1.00 98.12 101 LEU A N 1
ATOM 804 C CA . LEU A 1 101 ? -11.780 -4.301 1.578 1.00 98.12 101 LEU A CA 1
ATOM 805 C C . LEU A 1 101 ? -11.811 -5.656 2.293 1.00 98.12 101 LEU A C 1
ATOM 807 O O . LEU A 1 101 ? -12.650 -5.857 3.173 1.00 98.12 101 LEU A O 1
ATOM 811 N N . VAL A 1 102 ? -10.870 -6.550 1.985 1.00 97.69 102 VAL A N 1
ATOM 812 C CA . VAL A 1 102 ? -10.715 -7.823 2.706 1.00 97.69 102 VAL A CA 1
ATOM 813 C C . VAL A 1 102 ? -10.392 -7.565 4.177 1.00 97.69 102 VAL A C 1
ATOM 815 O O . VAL A 1 102 ? -11.052 -8.126 5.052 1.00 97.69 102 VAL A O 1
ATOM 818 N N . GLY A 1 103 ? -9.467 -6.647 4.475 1.00 96.31 103 GLY A N 1
ATOM 819 C CA . GLY A 1 103 ? -9.172 -6.241 5.853 1.00 96.31 103 GLY A CA 1
ATOM 820 C C . GLY A 1 103 ? -10.416 -5.748 6.610 1.00 96.31 103 GLY A C 1
ATOM 821 O O . GLY A 1 103 ? -10.611 -6.076 7.786 1.00 96.31 103 GLY A O 1
ATOM 822 N N . LYS A 1 104 ? -11.303 -5.008 5.930 1.00 96.25 104 LYS A N 1
ATOM 823 C CA . LYS A 1 104 ? -12.594 -4.571 6.483 1.00 96.25 104 LYS A CA 1
ATOM 824 C C . LYS A 1 104 ? -13.519 -5.734 6.790 1.00 96.25 104 LYS A C 1
ATOM 826 O O . LYS A 1 104 ? -14.047 -5.785 7.903 1.00 96.25 104 LYS A O 1
ATOM 831 N N . ALA A 1 105 ? -13.686 -6.650 5.843 1.00 95.50 105 ALA A N 1
ATOM 832 C CA . ALA A 1 105 ? -14.536 -7.820 6.012 1.00 95.50 105 ALA A CA 1
ATOM 833 C C . ALA A 1 105 ? -14.062 -8.695 7.185 1.00 95.50 105 ALA A C 1
ATOM 835 O O . ALA A 1 105 ? -14.855 -9.003 8.074 1.00 95.50 105 ALA A O 1
ATOM 836 N N . VAL A 1 106 ? -12.759 -8.996 7.258 1.00 94.31 106 VAL A N 1
ATOM 837 C CA . VAL A 1 106 ? -12.156 -9.793 8.345 1.00 94.31 106 VAL A CA 1
ATOM 838 C C . VAL A 1 106 ? -12.430 -9.162 9.711 1.00 94.31 106 VAL A C 1
ATOM 840 O O . VAL A 1 106 ? -12.852 -9.836 10.651 1.00 94.31 106 VAL A O 1
ATOM 843 N N . ARG A 1 107 ? -12.256 -7.842 9.827 1.00 92.88 107 ARG A N 1
ATOM 844 C CA . ARG A 1 107 ? -12.513 -7.132 11.084 1.00 92.88 107 ARG A CA 1
ATOM 845 C C . ARG A 1 107 ? -13.991 -7.139 11.475 1.00 92.88 107 ARG A C 1
ATOM 847 O O . ARG A 1 107 ? -14.302 -7.243 12.661 1.00 92.88 107 ARG A O 1
ATOM 854 N N . GLN A 1 108 ? -14.892 -6.958 10.512 1.00 92.94 108 GLN A N 1
ATOM 855 C CA . GLN A 1 108 ? -16.334 -6.993 10.767 1.00 92.94 108 GLN A CA 1
ATOM 856 C C . GLN A 1 108 ? -16.776 -8.380 11.228 1.00 92.94 108 GLN A C 1
ATOM 858 O O . GLN A 1 108 ? -17.503 -8.474 12.212 1.00 92.94 108 GLN A O 1
ATOM 863 N N . TYR A 1 109 ? -16.265 -9.429 10.585 1.00 94.00 109 TYR A N 1
ATOM 864 C CA . TYR A 1 109 ? -16.518 -10.808 10.979 1.00 94.00 109 TYR A CA 1
ATOM 865 C C . TYR A 1 109 ? -16.038 -11.092 12.407 1.00 94.00 109 TYR A C 1
ATOM 867 O O . TYR A 1 109 ? -16.778 -11.651 13.211 1.00 94.00 109 TYR A O 1
ATOM 875 N N . HIS A 1 110 ? -14.830 -10.649 12.769 1.00 91.12 110 HIS A N 1
ATOM 876 C CA . HIS A 1 110 ? -14.324 -10.845 14.129 1.00 91.12 110 HIS A CA 1
ATOM 877 C C . HIS A 1 110 ? -15.180 -10.127 15.184 1.00 91.12 110 HIS A C 1
ATOM 879 O O . HIS A 1 110 ? -15.475 -10.701 16.221 1.00 91.12 110 HIS A O 1
ATOM 885 N N . LYS A 1 111 ? -15.650 -8.906 14.898 1.00 89.69 111 LYS A N 1
ATOM 886 C CA . LYS A 1 111 ? -16.535 -8.152 15.803 1.00 89.69 111 LYS A CA 1
ATOM 887 C C . LYS A 1 111 ? -17.918 -8.770 16.020 1.00 89.69 111 LYS A C 1
ATOM 889 O O . LYS A 1 111 ? -18.568 -8.405 16.986 1.00 89.69 111 LYS A O 1
ATOM 894 N N . GLN A 1 112 ? -18.405 -9.592 15.094 1.00 88.12 112 GLN A N 1
ATOM 895 C CA . GLN A 1 112 ? -19.706 -10.257 15.224 1.00 88.12 112 GLN A CA 1
ATOM 896 C C . GLN A 1 112 ? -19.625 -11.536 16.065 1.00 88.12 112 GLN A C 1
ATOM 898 O O . GLN A 1 112 ? -20.639 -11.972 16.594 1.00 88.12 112 GLN A O 1
ATOM 903 N N . ASN A 1 113 ? -18.432 -12.128 16.170 1.00 83.94 113 ASN A N 1
ATOM 904 C CA . ASN A 1 113 ? -18.185 -13.404 16.843 1.00 83.94 113 ASN A CA 1
ATOM 905 C C . ASN A 1 113 ? -17.412 -13.253 18.169 1.00 83.94 113 ASN A C 1
ATOM 907 O O . ASN A 1 113 ? -16.998 -14.260 18.739 1.00 83.94 113 ASN A O 1
ATOM 911 N N . ALA A 1 114 ? -17.170 -12.018 18.618 1.00 74.50 114 ALA A N 1
ATOM 912 C CA . ALA A 1 114 ? -16.494 -11.668 19.867 1.00 74.50 114 ALA A CA 1
ATOM 913 C C . ALA A 1 114 ? -17.467 -10.926 20.784 1.00 74.50 114 ALA A C 1
ATOM 915 O O . ALA A 1 114 ? -17.443 -11.206 22.000 1.00 74.50 114 ALA A O 1
#

Radius of gyration: 15.32 Å; chains: 1; bounding box: 38×33×42 Å

Foldseek 3Di:
DDPVVVLVVVLVVVLVVLLVVLLVLLVVCVVVVDDPVCCLPPVLLVVLLQQLQVCCLVVVDLQSSLVSLLNSVVVNCVPPHPPVCNVSSVVSSVSSSVSNVVNVVVVVVVVVVD

Sequence (114 aa):
MSLSIQNWVNQLISFVGMIIITIGIYSLMMSFGWNEFQSILIIYPIAVFVIGLVYYVLCKSLWIGPVAILIGGIFSVFLFMNTSFWIWTMIYTVISLLGSLVGKAVRQYHKQNA